Protein AF-A0A822DMZ4-F1 (afdb_monomer_lite)

pLDDT: mean 85.17, std 12.82, range [33.84, 96.06]

Secondary structure (DSSP, 8-state):
--HHHHHHHHHH-TT-HHHHHHHHHHHHHS-EE--HHHHHHHHHHHHTT-HHHHGGGGGGEE---GGGHHHHHHHTTSTTTHHHHHHHHHHTT---GGGHHHHHHHHHSS-HHHHHHHHHHHH-S---TT--

Foldseek 3Di:
DDLLVLLVVCLVPVPPVVSLVVLVVCLVVHAAEAEPSSLVSQLVCVVVVSLVSCVSNLLRYEAHDPVSLVSLVVCCPPPSCVLSSLLNCLRPVDNDVSSVVSLVVLCVDPPPSSNVSSCCSVVPVDDDPPDD

Structure (mmCIF, N/CA/C/O backbone):
data_AF-A0A822DMZ4-F1
#
_entry.id   AF-A0A822DMZ4-F1
#
loop_
_atom_site.group_PDB
_atom_site.id
_atom_site.type_symbol
_atom_site.label_atom_id
_atom_site.label_alt_id
_atom_site.label_comp_id
_atom_site.label_asym_id
_atom_site.label_entity_id
_atom_site.label_seq_id
_atom_site.pdbx_PDB_ins_code
_atom_site.Cartn_x
_atom_site.Cartn_y
_atom_site.Cartn_z
_atom_site.occupancy
_atom_site.B_iso_or_equiv
_atom_site.auth_seq_id
_atom_site.auth_comp_id
_atom_site.auth_asym_id
_atom_site.auth_atom_id
_atom_site.pdbx_PDB_model_num
ATOM 1 N N . GLU A 1 1 ? -3.142 21.484 4.306 1.00 61.06 1 GLU A N 1
ATOM 2 C CA . GLU A 1 1 ? -2.784 20.575 5.418 1.00 61.06 1 GLU A CA 1
ATOM 3 C C . GLU A 1 1 ? -1.575 19.769 4.988 1.00 61.06 1 GLU A C 1
ATOM 5 O O . GLU A 1 1 ? -1.446 19.509 3.799 1.00 61.06 1 GLU A O 1
ATOM 10 N N . ASP A 1 2 ? -0.683 19.442 5.917 1.00 88.12 2 ASP A N 1
ATOM 11 C CA . ASP A 1 2 ? 0.498 18.620 5.639 1.00 88.12 2 ASP A CA 1
ATOM 12 C C . ASP A 1 2 ? 0.111 17.134 5.499 1.00 88.12 2 ASP A C 1
ATOM 14 O O . ASP A 1 2 ? -0.718 16.639 6.269 1.00 88.12 2 ASP A O 1
ATOM 18 N N . LEU A 1 3 ? 0.713 16.419 4.541 1.00 91.19 3 LEU A N 1
ATOM 19 C CA . LEU A 1 3 ? 0.420 15.005 4.268 1.00 91.19 3 LEU A CA 1
ATOM 20 C C . LEU A 1 3 ? 0.690 14.135 5.501 1.00 91.19 3 LEU A C 1
ATOM 22 O O . LEU A 1 3 ? -0.120 13.268 5.830 1.00 91.19 3 LEU A O 1
ATOM 26 N N . ASN A 1 4 ? 1.777 14.395 6.235 1.00 91.62 4 ASN A N 1
ATOM 27 C CA . ASN A 1 4 ? 2.083 13.626 7.444 1.00 91.62 4 ASN A CA 1
ATOM 28 C C . ASN A 1 4 ? 1.004 13.823 8.512 1.00 91.62 4 ASN A C 1
ATOM 30 O O . ASN A 1 4 ? 0.602 12.865 9.171 1.00 91.62 4 ASN A O 1
ATOM 34 N N . GLN A 1 5 ? 0.477 15.042 8.652 1.00 94.25 5 GLN A N 1
ATOM 35 C CA . GLN A 1 5 ? -0.604 15.306 9.596 1.00 94.25 5 GLN A CA 1
ATOM 36 C C . GLN A 1 5 ? -1.891 14.561 9.219 1.00 94.25 5 GLN A C 1
ATOM 38 O O . GLN A 1 5 ? -2.582 14.063 10.109 1.00 94.25 5 GLN A O 1
ATOM 43 N N . LEU A 1 6 ? -2.198 14.435 7.924 1.00 95.25 6 LEU A N 1
ATOM 44 C CA . LEU A 1 6 ? -3.340 13.646 7.455 1.00 95.25 6 LEU A CA 1
ATOM 45 C C . LEU A 1 6 ? -3.187 12.163 7.806 1.00 95.25 6 LEU A C 1
ATOM 47 O O . LEU A 1 6 ? -4.130 11.567 8.325 1.00 95.25 6 LEU A O 1
ATOM 51 N N . TRP A 1 7 ? -1.999 11.587 7.612 1.00 95.44 7 TRP A N 1
ATOM 52 C CA . TRP A 1 7 ? -1.712 10.207 8.015 1.00 95.44 7 TRP A CA 1
ATOM 53 C C . TRP A 1 7 ? -1.817 10.005 9.529 1.00 95.44 7 TRP A C 1
ATOM 55 O O . TRP A 1 7 ? -2.409 9.027 9.979 1.00 95.44 7 TRP A O 1
ATOM 65 N N . ILE A 1 8 ? -1.310 10.943 10.336 1.00 95.62 8 ILE A N 1
ATOM 66 C CA . ILE A 1 8 ? -1.454 10.896 11.801 1.00 95.62 8 ILE A CA 1
ATOM 67 C C . ILE A 1 8 ? -2.931 10.952 12.208 1.00 95.62 8 ILE A C 1
ATOM 69 O O . ILE A 1 8 ? -3.351 10.246 13.125 1.00 95.62 8 ILE A O 1
ATOM 73 N N . ASN A 1 9 ? -3.728 11.793 11.549 1.00 95.06 9 ASN A N 1
ATOM 74 C CA . ASN A 1 9 ? -5.156 11.891 11.828 1.00 95.06 9 ASN A CA 1
ATOM 75 C C . ASN A 1 9 ? -5.884 10.600 11.435 1.00 95.06 9 ASN A C 1
ATOM 77 O O . ASN A 1 9 ? -6.715 10.124 12.203 1.00 95.06 9 ASN A O 1
ATOM 81 N N . LEU A 1 10 ? -5.527 10.003 10.294 1.00 94.19 10 LEU A N 1
ATOM 82 C CA . LEU A 1 10 ? -6.053 8.711 9.859 1.00 94.19 10 LEU A CA 1
ATOM 83 C C . LEU A 1 10 ? -5.681 7.582 10.832 1.00 94.19 10 LEU A C 1
ATOM 85 O O . LEU A 1 10 ? -6.508 6.732 11.129 1.00 94.19 10 LEU A O 1
ATOM 89 N N . TYR A 1 11 ? -4.469 7.588 11.389 1.00 95.19 11 TYR A N 1
ATOM 90 C CA . TYR A 1 11 ? -4.077 6.619 12.416 1.00 95.19 11 TYR A CA 1
ATOM 91 C C . TYR A 1 11 ? -4.952 6.709 13.679 1.00 95.19 11 TYR A C 1
ATOM 93 O O . TYR A 1 11 ? -5.320 5.687 14.265 1.00 95.19 11 TYR A O 1
ATOM 101 N N . LYS A 1 12 ? -5.272 7.936 14.109 1.00 95.38 12 LYS A N 1
ATOM 102 C CA . LYS A 1 12 ? -6.104 8.193 15.295 1.00 95.38 12 LYS A CA 1
ATOM 103 C C . LYS A 1 12 ? -7.569 7.830 15.070 1.00 95.38 12 LYS A C 1
ATOM 105 O O . LYS A 1 12 ? -8.220 7.378 16.007 1.00 95.38 12 LYS A O 1
ATOM 110 N N . ASP A 1 13 ? -8.063 8.036 13.855 1.00 94.56 13 ASP A N 1
ATOM 111 C CA . ASP A 1 13 ? -9.440 7.756 13.457 1.00 94.56 13 ASP A CA 1
ATOM 112 C C . ASP A 1 13 ? -9.468 7.089 12.065 1.00 94.56 13 ASP A C 1
ATOM 114 O O . ASP A 1 13 ? -9.636 7.770 11.046 1.00 94.56 13 ASP A O 1
ATOM 118 N N . PRO A 1 14 ? -9.272 5.754 11.999 1.00 91.94 14 PRO A N 1
ATOM 119 C CA . PRO A 1 14 ? -9.160 5.014 10.735 1.00 91.94 14 PRO A CA 1
ATOM 120 C C . PRO A 1 14 ? -10.435 4.998 9.895 1.00 91.94 14 PRO A C 1
ATOM 122 O O . PRO A 1 14 ? -10.390 4.676 8.709 1.00 91.94 14 PRO A O 1
ATOM 125 N N . ASP A 1 15 ? -11.577 5.303 10.512 1.00 90.25 15 ASP A N 1
ATOM 126 C CA . ASP A 1 15 ? -12.877 5.328 9.849 1.00 90.25 15 ASP A CA 1
ATOM 127 C C . ASP A 1 15 ? -13.232 6.748 9.349 1.00 90.25 15 ASP A C 1
ATOM 129 O O . ASP A 1 15 ? -14.299 6.967 8.769 1.00 90.25 15 ASP A O 1
ATOM 133 N N . ASN A 1 16 ? -12.318 7.716 9.507 1.00 91.00 16 ASN A N 1
ATOM 134 C CA . ASN A 1 16 ? -12.482 9.081 9.024 1.00 91.00 16 ASN A CA 1
ATOM 135 C C . ASN A 1 16 ? -12.316 9.183 7.503 1.00 91.00 16 ASN A C 1
ATOM 137 O O . ASN A 1 16 ? -11.222 9.410 6.975 1.00 91.00 16 ASN A O 1
ATOM 141 N N . GLN A 1 17 ? -13.441 9.089 6.799 1.00 91.81 17 GLN A N 1
ATOM 142 C CA . GLN A 1 17 ? -13.500 9.177 5.343 1.00 91.81 17 GLN A CA 1
ATOM 143 C C . GLN A 1 17 ? -12.886 10.478 4.792 1.00 91.81 17 GLN A C 1
ATOM 145 O O . GLN A 1 17 ? -12.226 10.452 3.756 1.00 91.81 17 GLN A O 1
ATOM 150 N N . SER A 1 18 ? -13.026 11.601 5.507 1.00 94.38 18 SER A N 1
ATOM 151 C CA . SER A 1 18 ? -12.493 12.892 5.056 1.00 94.38 18 SER A CA 1
ATOM 152 C C . SER A 1 18 ? -10.965 12.882 4.947 1.00 94.38 18 SER A C 1
ATOM 154 O O . SER A 1 18 ? -10.410 13.447 4.005 1.00 94.38 18 SER A O 1
ATOM 156 N N . ASN A 1 19 ? -10.267 12.211 5.870 1.00 93.75 19 ASN A N 1
ATOM 157 C CA . ASN A 1 19 ? -8.809 12.085 5.793 1.00 93.75 19 ASN A CA 1
ATOM 158 C C . ASN A 1 19 ? -8.384 11.194 4.621 1.00 93.75 19 ASN A C 1
ATOM 160 O O . ASN A 1 19 ? -7.447 11.552 3.910 1.00 93.75 19 ASN A O 1
ATOM 164 N N . ILE A 1 20 ? -9.090 10.080 4.386 1.00 94.12 20 ILE A N 1
ATOM 165 C CA . ILE A 1 20 ? -8.826 9.194 3.241 1.00 94.12 20 ILE A CA 1
ATOM 166 C C . ILE A 1 20 ? -8.979 9.970 1.933 1.00 94.12 20 ILE A C 1
ATOM 168 O O . ILE A 1 20 ? -8.087 9.923 1.095 1.00 94.12 20 ILE A O 1
ATOM 172 N N . GLU A 1 21 ? -10.061 10.732 1.774 1.00 94.62 21 GLU A N 1
ATOM 173 C CA . GLU A 1 21 ? -10.319 11.530 0.570 1.00 94.62 21 GLU A CA 1
ATOM 174 C C . GLU A 1 21 ? -9.262 12.610 0.341 1.00 94.62 21 GLU A C 1
ATOM 176 O O . GLU A 1 21 ? -8.829 12.823 -0.789 1.00 94.62 21 GLU A O 1
ATOM 181 N N . LYS A 1 22 ? -8.798 13.278 1.402 1.00 95.31 22 LYS A N 1
ATOM 182 C CA . LYS A 1 22 ? -7.721 14.270 1.292 1.00 95.31 22 LYS A CA 1
ATOM 183 C C . LYS A 1 22 ? -6.398 13.633 0.872 1.00 95.31 22 LYS A C 1
ATOM 185 O O . LYS A 1 22 ? -5.733 14.173 -0.006 1.00 95.31 22 LYS A O 1
ATOM 190 N N . ILE A 1 23 ? -6.031 12.493 1.462 1.00 95.44 23 ILE A N 1
ATOM 191 C CA . ILE A 1 23 ? -4.812 11.760 1.083 1.00 95.44 23 ILE A CA 1
ATOM 192 C C . ILE A 1 23 ? -4.937 11.237 -0.350 1.00 95.44 23 ILE A C 1
ATOM 194 O O . ILE A 1 23 ? -3.998 11.365 -1.126 1.00 95.44 23 ILE A O 1
ATOM 198 N N . LEU A 1 24 ? -6.101 10.702 -0.721 1.00 93.50 24 LEU A N 1
ATOM 199 C CA . LEU A 1 24 ? -6.384 10.226 -2.071 1.00 93.50 24 LEU A CA 1
ATOM 200 C C . LEU A 1 24 ? -6.270 11.353 -3.098 1.00 93.50 24 LEU A C 1
ATOM 202 O O . LEU A 1 24 ? -5.629 11.169 -4.123 1.00 93.50 24 LEU A O 1
ATOM 206 N N . ASN A 1 25 ? -6.844 12.525 -2.815 1.00 93.69 25 ASN A N 1
ATOM 207 C CA . ASN A 1 25 ? -6.721 13.690 -3.686 1.00 93.69 25 ASN A CA 1
ATOM 208 C C . ASN A 1 25 ? -5.260 14.092 -3.878 1.00 93.69 25 ASN A C 1
ATOM 210 O O . ASN A 1 25 ? -4.872 14.374 -5.003 1.00 93.69 25 ASN A O 1
ATOM 214 N N . ILE A 1 26 ? -4.441 14.064 -2.822 1.00 92.06 26 ILE A N 1
ATOM 215 C CA . ILE A 1 26 ? -2.994 14.271 -2.964 1.00 92.06 26 ILE A CA 1
ATOM 216 C C . ILE A 1 26 ? -2.408 13.190 -3.877 1.00 92.06 26 ILE A C 1
ATOM 218 O O . ILE A 1 26 ? -1.780 13.538 -4.861 1.00 92.06 26 ILE A O 1
ATOM 222 N N . GLY A 1 27 ? -2.696 11.910 -3.628 1.00 89.94 27 GLY A N 1
ATOM 223 C CA . GLY A 1 27 ? -2.220 10.783 -4.440 1.00 89.94 27 GLY A CA 1
ATOM 224 C C . GLY A 1 27 ? -2.613 10.826 -5.924 1.00 89.94 27 GLY A C 1
ATOM 225 O O . GLY A 1 27 ? -1.909 10.278 -6.768 1.00 89.94 27 GLY A O 1
ATOM 226 N N . LEU A 1 28 ? -3.741 11.459 -6.254 1.00 88.56 28 LEU A N 1
ATOM 227 C CA . LEU A 1 28 ? -4.215 11.619 -7.631 1.00 88.56 28 LEU A CA 1
ATOM 228 C C . LEU A 1 28 ? -3.408 12.656 -8.422 1.00 88.56 28 LEU A C 1
ATOM 230 O O . LEU A 1 28 ? -3.270 12.504 -9.636 1.00 88.56 28 LEU A O 1
ATOM 234 N N . TYR A 1 29 ? -2.913 13.705 -7.760 1.00 87.12 29 TYR A N 1
ATOM 235 C CA . TYR A 1 29 ? -2.148 14.779 -8.404 1.00 87.12 29 TYR A CA 1
ATOM 236 C C . TYR A 1 29 ? -0.636 14.634 -8.203 1.00 87.12 29 TYR A C 1
ATOM 238 O O . TYR A 1 29 ? 0.130 15.009 -9.087 1.00 87.12 29 TYR A O 1
ATOM 246 N N . ASP A 1 30 ? -0.231 14.044 -7.081 1.00 84.62 30 ASP A N 1
ATOM 247 C CA . ASP A 1 30 ? 1.143 13.871 -6.628 1.00 84.62 30 ASP A CA 1
ATOM 248 C C . ASP A 1 30 ? 1.400 12.405 -6.240 1.00 84.62 30 ASP A C 1
ATOM 250 O O . ASP A 1 30 ? 0.530 11.703 -5.730 1.00 84.62 30 ASP A O 1
ATOM 254 N N . GLU A 1 31 ? 2.627 11.923 -6.426 1.00 82.44 31 GLU A N 1
ATOM 255 C CA . GLU A 1 31 ? 3.008 10.589 -5.955 1.00 82.44 31 GLU A CA 1
ATOM 256 C C . GLU A 1 31 ? 3.220 10.585 -4.423 1.00 82.44 31 GLU A C 1
ATOM 258 O O . GLU A 1 31 ? 3.907 11.452 -3.876 1.00 82.44 31 GLU A O 1
ATOM 263 N N . ILE A 1 32 ? 2.684 9.585 -3.703 1.00 91.31 32 ILE A N 1
ATOM 264 C CA . ILE A 1 32 ? 2.880 9.454 -2.248 1.00 91.31 32 ILE A CA 1
ATOM 265 C C . ILE A 1 32 ? 4.108 8.578 -1.990 1.00 91.31 32 ILE A C 1
ATOM 267 O O . ILE A 1 32 ? 4.040 7.349 -2.030 1.00 91.31 32 ILE A O 1
ATOM 271 N N . LEU A 1 33 ? 5.240 9.209 -1.683 1.00 90.81 33 LEU A N 1
ATOM 272 C CA . LEU A 1 33 ? 6.442 8.489 -1.262 1.00 90.81 33 LEU A CA 1
ATOM 273 C C . LEU A 1 33 ? 6.210 7.779 0.074 1.00 90.81 33 LEU A C 1
ATOM 275 O O . LEU A 1 33 ? 5.784 8.396 1.055 1.00 90.81 33 LEU A O 1
ATOM 279 N N . LEU A 1 34 ? 6.546 6.490 0.135 1.00 93.25 34 LEU A N 1
ATOM 280 C CA . LEU A 1 34 ? 6.452 5.719 1.368 1.00 93.25 34 LEU A CA 1
ATOM 281 C C . LEU A 1 34 ? 7.607 6.070 2.320 1.00 93.25 34 LEU A C 1
ATOM 283 O O . LEU A 1 34 ? 8.664 5.435 2.325 1.00 93.25 34 LEU A O 1
ATOM 287 N N . THR A 1 35 ? 7.398 7.104 3.132 1.00 92.88 35 THR A N 1
ATOM 288 C CA . THR A 1 35 ? 8.330 7.510 4.193 1.00 92.88 35 THR A CA 1
ATOM 289 C C . THR A 1 35 ? 8.276 6.543 5.385 1.00 92.88 35 THR A C 1
ATOM 291 O O . THR A 1 35 ? 7.270 5.848 5.561 1.00 92.88 35 THR A O 1
ATOM 294 N N . PRO A 1 36 ? 9.301 6.524 6.266 1.00 93.69 36 PRO A N 1
ATOM 295 C CA . PRO A 1 36 ? 9.269 5.710 7.483 1.00 93.69 36 PRO A CA 1
ATOM 296 C C . PRO A 1 36 ? 8.035 5.952 8.353 1.00 93.69 36 PRO A C 1
ATOM 298 O O . PRO A 1 36 ? 7.427 5.005 8.843 1.00 93.69 36 PRO A O 1
ATOM 301 N N . GLN A 1 37 ? 7.613 7.209 8.494 1.00 93.56 37 GLN A N 1
ATOM 302 C CA . GLN A 1 37 ? 6.433 7.552 9.281 1.00 93.56 37 GLN A CA 1
ATOM 303 C C . GLN A 1 37 ? 5.143 6.998 8.663 1.00 93.56 37 GLN A C 1
ATOM 305 O O . GLN A 1 37 ? 4.332 6.407 9.375 1.00 93.56 37 GLN A O 1
ATOM 310 N N . ILE A 1 38 ? 4.956 7.170 7.350 1.00 94.88 38 ILE A N 1
ATOM 311 C CA . ILE A 1 38 ? 3.773 6.656 6.646 1.00 94.88 38 ILE A CA 1
ATOM 312 C C . ILE A 1 38 ? 3.749 5.129 6.720 1.00 94.88 38 ILE A C 1
ATOM 314 O O . ILE A 1 38 ? 2.702 4.543 6.978 1.00 94.88 38 ILE A O 1
ATOM 318 N N . ALA A 1 39 ? 4.903 4.483 6.566 1.00 95.31 39 ALA A N 1
ATOM 319 C CA . ALA A 1 39 ? 5.000 3.038 6.653 1.00 95.31 39 ALA A CA 1
ATOM 320 C C . ALA A 1 39 ? 4.635 2.496 8.033 1.00 95.31 39 ALA A C 1
ATOM 322 O O . ALA A 1 39 ? 3.862 1.553 8.105 1.00 95.31 39 ALA A O 1
ATOM 323 N N . ILE A 1 40 ? 5.121 3.112 9.114 1.00 95.56 40 ILE A N 1
ATOM 324 C CA . ILE A 1 40 ? 4.736 2.726 10.480 1.00 95.56 40 ILE A CA 1
ATOM 325 C C . ILE A 1 40 ? 3.222 2.867 10.670 1.00 95.56 40 ILE A C 1
ATOM 327 O O . ILE A 1 40 ? 2.582 1.976 11.214 1.00 95.56 40 ILE A O 1
ATOM 331 N N . ILE A 1 41 ? 2.628 3.960 10.184 1.00 96.06 41 ILE A N 1
ATOM 332 C CA . ILE A 1 41 ? 1.180 4.172 10.291 1.00 96.06 41 ILE A CA 1
ATOM 333 C C . ILE A 1 41 ? 0.402 3.096 9.526 1.00 96.06 41 ILE A C 1
ATOM 335 O O . ILE A 1 41 ? -0.582 2.574 10.043 1.00 96.06 41 ILE A O 1
ATOM 339 N N . ILE A 1 42 ? 0.831 2.754 8.311 1.00 95.50 42 ILE A N 1
ATOM 340 C CA . ILE A 1 42 ? 0.207 1.688 7.521 1.00 95.50 42 ILE A CA 1
ATOM 341 C C . ILE A 1 42 ? 0.362 0.336 8.221 1.00 95.50 42 ILE A C 1
ATOM 343 O O . ILE A 1 42 ? -0.620 -0.392 8.310 1.00 95.50 42 ILE A O 1
ATOM 347 N N . ASP A 1 43 ? 1.549 0.025 8.747 1.00 95.69 43 ASP A N 1
ATOM 348 C CA . ASP A 1 43 ? 1.838 -1.215 9.480 1.00 95.69 43 ASP A CA 1
ATOM 349 C C . ASP A 1 43 ? 0.878 -1.384 10.664 1.00 95.69 43 ASP A C 1
ATOM 351 O O . ASP A 1 43 ? 0.164 -2.376 10.763 1.00 95.69 43 ASP A O 1
ATOM 355 N N . GLU A 1 44 ? 0.744 -0.346 11.485 1.00 95.75 44 GLU A N 1
ATOM 356 C CA . GLU A 1 44 ? -0.171 -0.326 12.627 1.00 95.75 44 GLU A CA 1
ATOM 357 C C . GLU A 1 44 ? -1.651 -0.433 12.217 1.00 95.75 44 GLU A C 1
ATOM 359 O O . GLU A 1 44 ? -2.468 -1.047 12.906 1.00 95.75 44 GLU A O 1
ATOM 364 N N . LEU A 1 45 ? -2.042 0.176 11.094 1.00 95.44 45 LEU A N 1
ATOM 365 C CA . LEU A 1 45 ? -3.405 0.054 10.571 1.00 95.44 45 LEU A CA 1
ATOM 366 C C . LEU A 1 45 ? -3.685 -1.361 10.046 1.00 95.44 45 LEU A C 1
ATOM 368 O O . LEU A 1 45 ? -4.802 -1.855 10.214 1.00 95.44 45 LEU A O 1
ATOM 372 N N . ILE A 1 46 ? -2.684 -2.024 9.464 1.00 94.81 46 ILE A N 1
ATOM 373 C CA . ILE A 1 46 ? -2.756 -3.433 9.069 1.00 94.81 46 ILE A CA 1
ATOM 374 C C . ILE A 1 46 ? -2.905 -4.321 10.307 1.00 94.81 46 ILE A C 1
ATOM 376 O O . ILE A 1 46 ? -3.810 -5.149 10.345 1.00 94.81 46 ILE A O 1
ATOM 380 N N . GLU A 1 47 ? -2.110 -4.106 11.358 1.00 93.75 47 GLU A N 1
ATOM 381 C CA . GLU A 1 47 ? -2.234 -4.861 12.616 1.00 93.75 47 GLU A CA 1
ATOM 382 C C . GLU A 1 47 ? -3.613 -4.691 13.278 1.00 93.75 47 GLU A C 1
ATOM 384 O O . GLU A 1 47 ? -4.130 -5.613 13.911 1.00 93.75 47 GLU A O 1
ATOM 389 N N . LYS A 1 48 ? -4.263 -3.539 13.074 1.00 94.00 48 LYS A N 1
ATOM 390 C CA . LYS A 1 48 ? -5.641 -3.265 13.518 1.00 94.00 48 LYS A CA 1
ATOM 391 C C . LYS A 1 48 ? -6.729 -3.828 12.589 1.00 94.00 48 LYS A C 1
ATOM 393 O O . LYS A 1 48 ? -7.911 -3.596 12.851 1.00 94.00 48 LYS A O 1
ATOM 398 N N . GLY A 1 49 ? -6.372 -4.523 11.508 1.00 93.81 49 GLY A N 1
ATOM 399 C CA . GLY A 1 49 ? -7.320 -5.098 10.546 1.00 93.81 49 GLY A CA 1
ATOM 400 C C . GLY A 1 49 ? -8.047 -4.055 9.688 1.00 93.81 49 GLY A C 1
ATOM 401 O O . GLY A 1 49 ? -9.209 -4.244 9.317 1.00 93.81 49 GLY A O 1
ATOM 402 N N . LYS A 1 50 ? -7.414 -2.902 9.436 1.00 94.44 50 LYS A N 1
ATOM 403 C CA . LYS A 1 50 ? -7.983 -1.789 8.656 1.00 94.44 50 LYS A CA 1
ATOM 404 C C . LYS A 1 50 ? -7.493 -1.766 7.204 1.00 94.44 50 LYS A C 1
ATOM 406 O O . LYS A 1 50 ? -7.650 -0.747 6.533 1.00 94.44 50 LYS A O 1
ATOM 411 N N . GLU A 1 51 ? -6.949 -2.867 6.683 1.00 92.50 51 GLU A N 1
ATOM 412 C CA . GLU A 1 51 ? -6.355 -2.935 5.339 1.00 92.50 51 GLU A CA 1
ATOM 413 C C . GLU A 1 51 ? -7.353 -2.547 4.252 1.00 92.50 51 GLU A C 1
ATOM 415 O O . GLU A 1 51 ? -7.018 -1.772 3.361 1.00 92.50 51 GLU A O 1
ATOM 420 N N . ASP A 1 52 ? -8.602 -3.012 4.357 1.00 91.44 52 ASP A N 1
ATOM 421 C CA . ASP A 1 52 ? -9.639 -2.717 3.362 1.00 91.44 52 ASP A CA 1
ATOM 422 C C . ASP A 1 52 ? -9.891 -1.207 3.250 1.00 91.44 52 ASP A C 1
ATOM 424 O O . ASP A 1 52 ? -10.110 -0.695 2.153 1.00 91.44 52 ASP A O 1
ATOM 428 N N . ARG A 1 53 ? -9.796 -0.473 4.369 1.00 90.25 53 ARG A N 1
ATOM 429 C CA . ARG A 1 53 ? -10.000 0.982 4.407 1.00 90.25 53 ARG A CA 1
ATOM 430 C C . ARG A 1 53 ? -8.878 1.737 3.718 1.00 90.25 53 ARG A C 1
ATOM 432 O O . ARG A 1 53 ? -9.147 2.655 2.951 1.00 90.25 53 ARG A O 1
ATOM 439 N N . ILE A 1 54 ? -7.637 1.351 3.984 1.00 91.69 54 ILE A N 1
ATOM 440 C CA . ILE A 1 54 ? -6.467 2.038 3.429 1.00 91.69 54 ILE A CA 1
ATOM 441 C C . ILE A 1 54 ? -6.075 1.527 2.041 1.00 91.69 54 ILE A C 1
ATOM 443 O O . ILE A 1 54 ? -5.296 2.185 1.356 1.00 91.69 54 ILE A O 1
ATOM 447 N N . SER A 1 55 ? -6.645 0.404 1.594 1.00 91.00 55 SER A N 1
ATOM 448 C CA . SER A 1 55 ? -6.325 -0.220 0.307 1.00 91.00 55 SER A CA 1
ATOM 449 C C . SER A 1 55 ? -6.543 0.697 -0.896 1.00 91.00 55 SER A C 1
ATOM 451 O O . SER A 1 55 ? -5.796 0.626 -1.869 1.00 91.00 55 SER A O 1
ATOM 453 N N . ILE A 1 56 ? -7.506 1.619 -0.808 1.00 90.94 56 ILE A N 1
ATOM 454 C CA . ILE A 1 56 ? -7.765 2.625 -1.845 1.00 90.94 56 ILE A CA 1
ATOM 455 C C . ILE A 1 56 ? -6.572 3.565 -2.072 1.00 90.94 56 ILE A C 1
ATOM 457 O O . ILE A 1 56 ? -6.420 4.113 -3.158 1.00 90.94 56 ILE A O 1
ATOM 461 N N . LEU A 1 57 ? -5.706 3.732 -1.069 1.00 91.69 57 LEU A N 1
ATOM 462 C CA . LEU A 1 57 ? -4.515 4.575 -1.147 1.00 91.69 57 LEU A CA 1
ATOM 463 C C . LEU A 1 57 ? -3.329 3.836 -1.784 1.00 91.69 57 LEU A C 1
ATOM 465 O O . LEU A 1 57 ? -2.422 4.472 -2.315 1.00 91.69 57 LEU A O 1
ATOM 469 N N . PHE A 1 58 ? -3.331 2.500 -1.767 1.00 91.81 58 PHE A N 1
ATOM 470 C CA . PHE A 1 58 ? -2.199 1.667 -2.193 1.00 91.81 58 PHE A CA 1
ATOM 471 C C . PHE A 1 58 ? -1.708 1.931 -3.622 1.00 91.81 58 PHE A C 1
ATOM 473 O O . PHE A 1 58 ? -0.490 1.979 -3.812 1.00 91.81 58 PHE A O 1
ATOM 480 N N . PRO A 1 59 ? -2.579 2.157 -4.627 1.00 89.25 59 PRO A N 1
ATOM 481 C CA . PRO A 1 59 ? -2.124 2.443 -5.985 1.00 89.25 59 PRO A CA 1
ATOM 482 C C . PRO A 1 59 ? -1.229 3.687 -6.095 1.00 89.25 59 PRO A C 1
ATOM 484 O O . PRO A 1 59 ? -0.400 3.752 -7.005 1.00 89.25 59 PRO A O 1
ATOM 487 N N . TYR A 1 60 ? -1.355 4.627 -5.154 1.00 90.62 60 TYR A N 1
ATOM 488 C CA . TYR A 1 60 ? -0.670 5.924 -5.146 1.00 90.62 60 TYR A CA 1
ATOM 489 C C . TYR A 1 60 ? 0.585 5.952 -4.268 1.00 90.62 60 TYR A C 1
ATOM 491 O O . TYR A 1 60 ? 1.370 6.894 -4.347 1.00 90.62 60 TYR A O 1
ATOM 499 N N . ILE A 1 61 ? 0.788 4.921 -3.443 1.00 92.19 61 ILE A N 1
ATOM 500 C CA . ILE A 1 61 ? 1.978 4.781 -2.603 1.00 92.19 61 ILE A CA 1
ATOM 501 C C . ILE A 1 61 ? 3.100 4.186 -3.440 1.00 92.19 61 ILE A C 1
ATOM 503 O O . ILE A 1 61 ? 2.952 3.082 -3.968 1.00 92.19 61 ILE A O 1
ATOM 507 N N . ILE A 1 62 ? 4.228 4.883 -3.525 1.00 88.56 62 ILE A N 1
ATOM 508 C CA . ILE A 1 62 ? 5.373 4.496 -4.352 1.00 88.56 62 ILE A CA 1
ATOM 509 C C . ILE A 1 62 ? 6.672 4.418 -3.549 1.00 88.56 62 ILE A C 1
ATOM 511 O O . ILE A 1 62 ? 6.795 5.037 -2.491 1.00 88.56 62 ILE A O 1
ATOM 515 N N . LYS A 1 63 ? 7.640 3.679 -4.106 1.00 81.38 63 LYS A N 1
ATOM 516 C CA . LYS A 1 63 ? 9.073 3.664 -3.777 1.00 81.38 63 LYS A CA 1
ATOM 517 C C . LYS A 1 63 ? 9.387 3.770 -2.271 1.00 81.38 63 LYS A C 1
ATOM 519 O O . LYS A 1 63 ? 9.506 4.879 -1.742 1.00 81.38 63 LYS A O 1
ATOM 524 N N . PRO A 1 64 ? 9.617 2.643 -1.579 1.00 82.44 64 PRO A N 1
ATOM 525 C CA . PRO A 1 64 ? 10.054 2.682 -0.188 1.00 82.44 64 PRO A CA 1
ATOM 526 C C . PRO A 1 64 ? 11.454 3.298 -0.061 1.00 82.44 64 PRO A C 1
ATOM 528 O O . PRO A 1 64 ? 12.306 3.126 -0.939 1.00 82.44 64 PRO A O 1
ATOM 531 N N . SER A 1 65 ? 11.726 3.973 1.061 1.00 82.31 65 SER A N 1
ATOM 532 C CA . SER A 1 65 ? 13.115 4.186 1.483 1.00 82.31 65 SER A CA 1
ATOM 533 C C . SER A 1 65 ? 13.714 2.865 1.988 1.00 82.31 65 SER A C 1
ATOM 535 O O . SER A 1 65 ? 12.989 1.980 2.449 1.00 82.31 65 SER A O 1
ATOM 537 N N . ASN A 1 66 ? 15.042 2.715 1.926 1.00 83.62 66 ASN A N 1
ATOM 538 C CA . ASN A 1 66 ? 15.719 1.474 2.339 1.00 83.62 66 ASN A CA 1
ATOM 539 C C . ASN A 1 66 ? 15.396 1.070 3.789 1.00 83.62 66 ASN A C 1
ATOM 541 O O . ASN A 1 66 ? 15.295 -0.114 4.097 1.00 83.62 66 ASN A O 1
ATOM 545 N N . GLU A 1 67 ? 15.192 2.056 4.664 1.00 88.19 67 GLU A N 1
ATOM 546 C CA . GLU A 1 67 ? 14.831 1.864 6.075 1.00 88.19 67 GLU A CA 1
ATOM 547 C C . GLU A 1 67 ? 13.463 1.191 6.252 1.00 88.19 67 GLU A C 1
ATOM 549 O O . GLU A 1 67 ? 13.215 0.536 7.262 1.00 88.19 67 GLU A O 1
ATOM 554 N N . VAL A 1 68 ? 12.578 1.329 5.263 1.00 91.31 68 VAL A N 1
ATOM 555 C CA . VAL A 1 68 ? 11.209 0.810 5.305 1.00 91.31 68 VAL A CA 1
ATOM 556 C C . VAL A 1 68 ? 11.112 -0.611 4.754 1.00 91.31 68 VAL A C 1
ATOM 558 O O . VAL A 1 68 ? 10.161 -1.323 5.071 1.00 91.31 68 VAL A O 1
ATOM 561 N N . LEU A 1 69 ? 12.098 -1.075 3.980 1.00 89.81 69 LEU A N 1
ATOM 562 C CA . LEU A 1 69 ? 12.068 -2.397 3.342 1.00 89.81 69 LEU A CA 1
ATOM 563 C C . LEU A 1 69 ? 11.751 -3.556 4.299 1.00 89.81 69 LEU A C 1
ATOM 565 O O . LEU A 1 69 ? 10.932 -4.396 3.921 1.00 89.81 69 LEU A O 1
ATOM 569 N N . PRO A 1 70 ? 12.295 -3.615 5.533 1.00 90.88 70 PRO A N 1
ATOM 570 C CA . PRO A 1 70 ? 11.923 -4.667 6.474 1.00 90.88 70 PRO A CA 1
ATOM 571 C C . PRO A 1 70 ? 10.429 -4.657 6.823 1.00 90.88 70 PRO A C 1
ATOM 573 O O . PRO A 1 70 ? 9.830 -5.724 6.938 1.00 90.88 70 PRO A O 1
ATOM 576 N N . ILE A 1 71 ? 9.817 -3.474 6.951 1.00 93.12 71 ILE A N 1
ATOM 577 C CA . ILE A 1 71 ? 8.381 -3.314 7.225 1.00 93.12 71 ILE A CA 1
ATOM 578 C C . ILE A 1 71 ? 7.571 -3.821 6.025 1.00 93.12 71 ILE A C 1
ATOM 580 O O . ILE A 1 71 ? 6.719 -4.693 6.182 1.00 93.12 71 ILE A O 1
ATOM 584 N N . VAL A 1 72 ? 7.907 -3.365 4.811 1.00 92.44 72 VAL A N 1
ATOM 585 C CA . VAL A 1 72 ? 7.228 -3.807 3.576 1.00 92.44 72 VAL A CA 1
ATOM 586 C C . VAL A 1 72 ? 7.338 -5.320 3.385 1.00 92.44 72 VAL A C 1
ATOM 588 O O . VAL A 1 72 ? 6.380 -5.968 2.967 1.00 92.44 72 VAL A O 1
ATOM 591 N N . HIS A 1 73 ? 8.491 -5.907 3.711 1.00 90.25 73 HIS A N 1
ATOM 592 C CA . HIS A 1 73 ? 8.699 -7.345 3.602 1.00 90.25 73 HIS A CA 1
ATOM 593 C C . HIS A 1 73 ? 7.793 -8.137 4.558 1.00 90.25 73 HIS A C 1
ATOM 595 O O . HIS A 1 73 ? 7.277 -9.185 4.174 1.00 90.25 73 HIS A O 1
ATOM 601 N N . ARG A 1 74 ? 7.527 -7.641 5.777 1.00 90.88 74 ARG A N 1
ATOM 602 C CA . ARG A 1 74 ? 6.575 -8.291 6.702 1.00 90.88 74 ARG A CA 1
ATOM 603 C C . ARG A 1 74 ? 5.160 -8.336 6.133 1.00 90.88 74 ARG A C 1
ATOM 605 O O . ARG A 1 74 ? 4.497 -9.371 6.232 1.00 90.88 74 ARG A O 1
ATOM 612 N N . TRP A 1 75 ? 4.725 -7.255 5.488 1.00 92.06 75 TRP A N 1
ATOM 613 C CA . TRP A 1 75 ? 3.402 -7.165 4.863 1.00 92.06 75 TRP A CA 1
ATOM 614 C C . TRP A 1 75 ? 3.172 -8.227 3.790 1.00 92.06 75 TRP A C 1
ATOM 616 O O . TRP A 1 75 ? 2.033 -8.608 3.551 1.00 92.06 75 TRP A O 1
ATOM 626 N N . PHE A 1 76 ? 4.231 -8.765 3.180 1.00 89.00 76 PHE A N 1
ATOM 627 C CA . PHE A 1 76 ? 4.107 -9.789 2.144 1.00 89.00 76 PHE A CA 1
ATOM 628 C C . PHE A 1 76 ? 3.353 -11.048 2.615 1.00 89.00 76 PHE A C 1
ATOM 630 O O . PHE A 1 76 ? 2.709 -11.722 1.814 1.00 89.00 76 PHE A O 1
ATOM 637 N N . SER A 1 77 ? 3.377 -11.336 3.921 1.00 87.31 77 SER A N 1
ATOM 638 C CA . SER A 1 77 ? 2.626 -12.440 4.534 1.00 87.31 77 SER A CA 1
ATOM 639 C C . SER A 1 77 ? 1.108 -12.207 4.625 1.00 87.31 77 SER A C 1
ATOM 641 O O . SER A 1 77 ? 0.354 -13.157 4.829 1.00 87.31 77 SER A O 1
ATOM 643 N N . ASN A 1 78 ? 0.641 -10.968 4.449 1.00 88.88 78 ASN A N 1
ATOM 644 C CA . ASN A 1 78 ? -0.770 -10.602 4.509 1.00 88.88 78 ASN A CA 1
ATOM 645 C C . ASN A 1 78 ? -1.359 -10.533 3.090 1.00 88.88 78 ASN A C 1
ATOM 647 O O . ASN A 1 78 ? -0.972 -9.712 2.260 1.00 88.88 78 ASN A O 1
ATOM 651 N N . ASN A 1 79 ? -2.340 -11.393 2.816 1.00 86.94 79 ASN A N 1
ATOM 652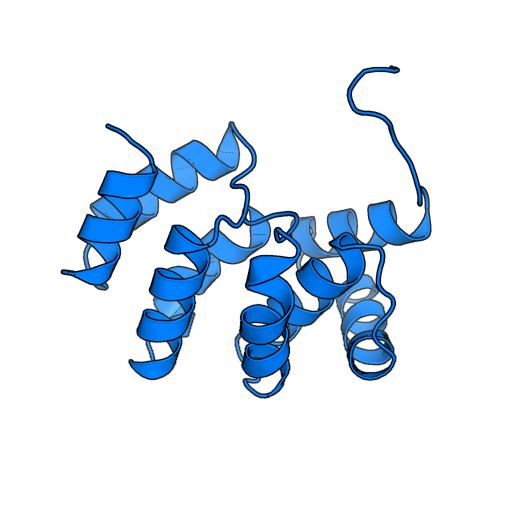 C CA . ASN A 1 79 ? -2.954 -11.559 1.497 1.00 86.94 79 ASN A CA 1
ATOM 653 C C . ASN A 1 79 ? -3.671 -10.311 0.949 1.00 86.94 79 ASN A C 1
ATOM 655 O O . ASN A 1 79 ? -3.891 -10.235 -0.258 1.00 86.94 79 ASN A O 1
ATOM 659 N N . LYS A 1 80 ? -4.044 -9.345 1.797 1.00 89.25 80 LYS A N 1
ATOM 660 C CA . LYS A 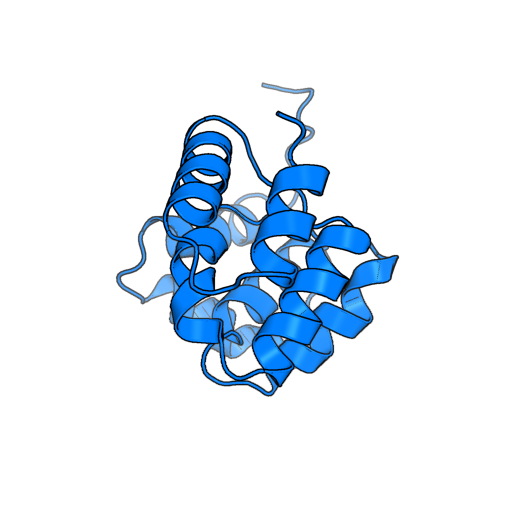1 80 ? -4.707 -8.104 1.370 1.00 89.25 80 LYS A CA 1
ATOM 661 C C . LYS A 1 80 ? -3.724 -7.046 0.880 1.00 89.25 80 LYS A C 1
ATOM 663 O O . LYS A 1 80 ? -4.085 -6.203 0.063 1.00 89.25 80 LYS A O 1
ATOM 668 N N . VAL A 1 81 ? -2.490 -7.086 1.374 1.00 91.56 81 VAL A N 1
ATOM 669 C CA . VAL A 1 81 ? -1.449 -6.089 1.077 1.00 91.56 81 VAL A CA 1
ATOM 670 C C . VAL A 1 81 ? -0.276 -6.677 0.292 1.00 91.56 81 VAL A C 1
ATOM 672 O O . VAL A 1 81 ? 0.515 -5.912 -0.249 1.00 91.56 81 VAL A O 1
ATOM 675 N N . ASN A 1 82 ? -0.191 -8.004 0.139 1.00 90.50 82 ASN A N 1
ATOM 676 C CA . ASN A 1 82 ? 0.920 -8.691 -0.527 1.00 90.50 82 ASN A CA 1
ATOM 677 C C . ASN A 1 82 ? 1.246 -8.136 -1.921 1.00 90.50 82 ASN A C 1
ATOM 679 O O . ASN A 1 82 ? 2.415 -8.018 -2.272 1.00 90.50 82 ASN A O 1
ATOM 683 N N . LYS A 1 83 ? 0.234 -7.752 -2.704 1.00 89.88 83 LYS A N 1
ATOM 684 C CA . LYS A 1 83 ? 0.384 -7.140 -4.027 1.00 89.88 83 LYS A CA 1
ATOM 685 C C . LYS A 1 83 ? 1.053 -5.772 -3.951 1.00 89.88 83 LYS A C 1
ATOM 687 O O . LYS A 1 83 ? 1.956 -5.498 -4.736 1.00 89.88 83 LYS A O 1
ATOM 692 N N . LEU A 1 84 ? 0.639 -4.929 -3.002 1.00 90.69 84 LEU A N 1
ATOM 693 C CA . LEU A 1 84 ? 1.311 -3.655 -2.753 1.00 90.69 84 LEU A CA 1
ATOM 694 C C . LEU A 1 84 ? 2.752 -3.908 -2.298 1.00 90.69 84 LEU A C 1
ATOM 696 O O . LEU A 1 84 ? 3.673 -3.294 -2.826 1.00 90.69 84 LEU A O 1
ATOM 700 N N . SER A 1 85 ? 2.957 -4.832 -1.360 1.00 91.06 85 SER A N 1
ATOM 701 C CA . SER A 1 85 ? 4.284 -5.175 -0.849 1.00 91.06 85 SER A CA 1
ATOM 702 C C . SER A 1 85 ? 5.213 -5.647 -1.960 1.00 91.06 85 SER A C 1
ATOM 704 O O . SER A 1 85 ? 6.315 -5.129 -2.084 1.00 91.06 85 SER A O 1
ATOM 706 N N . ALA A 1 86 ? 4.756 -6.571 -2.809 1.00 89.38 86 ALA A N 1
ATOM 707 C CA . ALA A 1 86 ? 5.507 -7.072 -3.956 1.00 89.38 86 ALA A CA 1
ATOM 708 C C . ALA A 1 86 ? 5.950 -5.932 -4.874 1.00 89.38 86 ALA A C 1
ATOM 710 O O . ALA A 1 86 ? 7.112 -5.856 -5.269 1.00 89.38 86 ALA A O 1
ATOM 711 N N . LEU A 1 87 ? 5.014 -5.029 -5.177 1.00 89.56 87 LEU A N 1
ATOM 712 C CA . LEU A 1 87 ? 5.248 -3.886 -6.042 1.00 89.56 87 LEU A CA 1
ATOM 713 C C . LEU A 1 87 ? 6.285 -2.930 -5.443 1.00 89.56 87 LEU A C 1
ATOM 715 O O . LEU A 1 87 ? 7.259 -2.597 -6.108 1.00 89.56 87 LEU A O 1
ATOM 719 N N . LEU A 1 88 ? 6.123 -2.539 -4.179 1.00 90.06 88 LEU A N 1
ATOM 720 C CA . LEU A 1 88 ? 7.055 -1.645 -3.485 1.00 90.06 88 LEU A CA 1
ATOM 721 C C . LEU A 1 88 ? 8.453 -2.258 -3.335 1.00 90.06 88 LEU A C 1
ATOM 723 O O . LEU A 1 88 ? 9.456 -1.563 -3.492 1.00 90.06 88 LEU A O 1
ATOM 727 N N . LEU A 1 89 ? 8.527 -3.560 -3.054 1.00 88.06 89 LEU A N 1
ATOM 728 C CA . LEU A 1 89 ? 9.787 -4.295 -2.994 1.00 88.06 89 LEU A CA 1
ATOM 729 C C . LEU A 1 89 ? 10.479 -4.279 -4.363 1.00 88.06 89 LEU A C 1
ATOM 731 O O . LEU A 1 89 ? 11.659 -3.949 -4.436 1.00 88.06 89 LEU A O 1
ATOM 735 N N . ALA A 1 90 ? 9.745 -4.518 -5.450 1.00 83.94 90 ALA A N 1
ATOM 736 C CA . ALA A 1 90 ? 10.286 -4.449 -6.806 1.00 83.94 90 ALA A CA 1
ATOM 737 C C . ALA A 1 90 ? 10.754 -3.031 -7.192 1.00 83.94 90 ALA A C 1
ATOM 739 O O . ALA A 1 90 ? 11.814 -2.866 -7.796 1.00 83.94 90 ALA A O 1
ATOM 740 N N . GLU A 1 91 ? 10.015 -1.993 -6.786 1.00 82.25 91 GLU A N 1
ATOM 741 C CA . GLU A 1 91 ? 10.385 -0.583 -6.999 1.00 82.25 91 GLU A CA 1
ATOM 742 C C . GLU A 1 91 ? 11.668 -0.174 -6.262 1.00 82.25 91 GLU A C 1
ATOM 744 O O . GLU A 1 91 ? 12.330 0.786 -6.659 1.00 82.25 91 GLU A O 1
ATOM 749 N N . SER A 1 92 ? 12.058 -0.907 -5.216 1.00 77.94 92 SER A N 1
ATOM 750 C CA . SER A 1 92 ? 13.288 -0.644 -4.463 1.00 77.94 92 SER A CA 1
ATOM 751 C C . SER A 1 92 ? 14.573 -1.085 -5.177 1.00 77.94 92 SER A C 1
ATOM 753 O O . SER A 1 92 ? 15.656 -0.980 -4.609 1.00 77.94 92 SER A O 1
ATOM 755 N N . LYS A 1 93 ? 14.472 -1.570 -6.427 1.00 68.25 93 LYS A N 1
ATOM 756 C CA . LYS A 1 93 ? 15.564 -2.174 -7.219 1.00 68.25 93 LYS A CA 1
ATOM 757 C C . LYS A 1 93 ? 16.174 -3.437 -6.593 1.00 68.25 93 LYS A C 1
ATOM 759 O O . LYS A 1 93 ? 17.166 -3.960 -7.098 1.00 68.25 93 LYS A O 1
ATOM 764 N N . HIS A 1 94 ? 15.560 -3.967 -5.541 1.00 63.91 94 HIS A N 1
ATOM 765 C CA . HIS A 1 94 ? 15.861 -5.282 -5.004 1.00 63.91 94 HIS A CA 1
ATOM 766 C C . HIS A 1 94 ? 14.820 -6.266 -5.536 1.00 63.91 94 HIS A C 1
ATOM 768 O O . HIS A 1 94 ? 13.637 -6.176 -5.216 1.00 63.91 94 HIS A O 1
ATOM 774 N N . ILE A 1 95 ? 15.250 -7.205 -6.379 1.00 59.09 95 ILE A N 1
ATOM 775 C CA . ILE A 1 95 ? 14.389 -8.320 -6.771 1.00 59.09 95 ILE A CA 1
ATOM 776 C C . ILE A 1 95 ? 14.380 -9.296 -5.598 1.00 59.09 95 ILE A C 1
ATOM 778 O O . ILE A 1 95 ? 15.357 -10.000 -5.353 1.00 59.09 95 ILE A O 1
ATOM 782 N N . PHE A 1 96 ? 13.278 -9.312 -4.857 1.00 70.12 96 PHE A N 1
ATOM 783 C CA . PHE A 1 96 ? 13.014 -10.347 -3.868 1.00 70.12 96 PHE A CA 1
ATOM 784 C C . PHE A 1 96 ? 12.381 -11.529 -4.599 1.00 70.12 96 PHE A C 1
ATOM 786 O O . PHE A 1 96 ? 11.304 -11.378 -5.172 1.00 70.12 96 PHE A O 1
ATOM 793 N N . GLU A 1 97 ? 13.033 -12.695 -4.588 1.00 74.38 97 GLU A N 1
ATOM 794 C CA . GLU A 1 97 ? 12.522 -13.903 -5.259 1.00 74.38 97 GLU A CA 1
ATOM 795 C C . GLU A 1 97 ? 11.089 -14.233 -4.829 1.00 74.38 97 GLU A C 1
ATOM 797 O O . GLU A 1 97 ? 10.250 -14.572 -5.660 1.00 74.38 97 GLU A O 1
ATOM 802 N N . SER A 1 98 ? 10.782 -14.024 -3.546 1.00 75.81 98 SER A N 1
ATOM 803 C CA . SER A 1 98 ? 9.444 -14.206 -2.981 1.00 75.81 98 SER A CA 1
ATOM 804 C C . SER A 1 98 ? 8.369 -13.354 -3.659 1.00 75.81 98 SER A C 1
ATOM 806 O O . SER A 1 98 ? 7.215 -13.765 -3.689 1.00 75.81 98 SER A O 1
ATOM 808 N N . ALA A 1 99 ? 8.719 -12.194 -4.221 1.00 81.88 99 ALA A N 1
ATOM 809 C CA . ALA A 1 99 ? 7.779 -11.268 -4.842 1.00 81.88 99 ALA A CA 1
ATOM 810 C C . ALA A 1 99 ? 7.503 -11.565 -6.327 1.00 81.88 99 ALA A C 1
ATOM 812 O O . ALA A 1 99 ? 6.541 -11.017 -6.866 1.00 81.88 99 ALA A O 1
ATOM 813 N N . ILE A 1 100 ? 8.307 -12.410 -6.988 1.00 81.69 100 ILE A N 1
ATOM 814 C CA . ILE A 1 100 ? 8.263 -12.612 -8.448 1.00 81.69 100 ILE A CA 1
ATOM 815 C C . ILE A 1 100 ? 6.886 -13.093 -8.912 1.00 81.69 100 ILE A C 1
ATOM 817 O O . ILE A 1 100 ? 6.306 -12.483 -9.810 1.00 81.69 100 ILE A O 1
ATOM 821 N N . ASP A 1 101 ? 6.334 -14.129 -8.282 1.00 85.44 101 ASP A N 1
ATOM 822 C CA . ASP A 1 101 ? 5.036 -14.683 -8.686 1.00 85.44 101 ASP A CA 1
ATOM 823 C C . ASP A 1 101 ? 3.917 -13.641 -8.546 1.00 85.44 101 ASP A C 1
ATOM 825 O O . ASP A 1 101 ? 3.138 -13.424 -9.474 1.00 85.44 101 ASP A O 1
ATOM 829 N N . THR A 1 102 ? 3.906 -12.890 -7.441 1.00 86.94 102 THR A N 1
ATOM 830 C CA . THR A 1 102 ? 2.931 -11.813 -7.208 1.00 86.94 102 THR A CA 1
ATOM 831 C C . THR A 1 102 ? 3.059 -10.682 -8.236 1.00 86.94 102 THR A C 1
ATOM 833 O O . THR A 1 102 ? 2.055 -10.105 -8.657 1.00 86.94 102 THR A O 1
ATOM 836 N N . ILE A 1 103 ? 4.280 -10.355 -8.667 1.00 86.00 103 ILE A N 1
ATOM 837 C CA . ILE A 1 103 ? 4.538 -9.362 -9.722 1.00 86.00 103 ILE A CA 1
ATOM 838 C C . ILE A 1 103 ? 4.002 -9.865 -11.071 1.00 86.00 103 ILE A C 1
ATOM 840 O O . ILE A 1 103 ? 3.358 -9.108 -11.801 1.00 86.00 103 ILE A O 1
ATOM 844 N N . VAL A 1 104 ? 4.215 -11.143 -11.397 1.00 85.56 104 VAL A N 1
ATOM 845 C CA . VAL A 1 104 ? 3.671 -11.768 -12.615 1.00 85.56 104 VAL A CA 1
ATOM 846 C C . VAL A 1 104 ? 2.141 -11.787 -12.590 1.00 85.56 104 VAL A C 1
ATOM 848 O O . VAL A 1 104 ? 1.510 -11.516 -13.614 1.00 85.56 104 VAL A O 1
ATOM 851 N N . ASP A 1 105 ? 1.532 -12.046 -11.436 1.00 86.69 105 ASP A N 1
ATOM 852 C CA . ASP A 1 105 ? 0.079 -11.993 -11.268 1.00 86.69 105 ASP A CA 1
ATOM 853 C C . ASP A 1 105 ? -0.472 -10.577 -11.457 1.00 86.69 105 ASP A C 1
ATOM 855 O O . ASP A 1 105 ? -1.506 -10.389 -12.100 1.00 86.69 105 ASP A O 1
ATOM 859 N N . LEU A 1 106 ? 0.233 -9.556 -10.960 1.00 85.69 106 LEU A N 1
ATOM 860 C CA . LEU A 1 106 ? -0.143 -8.155 -11.159 1.00 85.69 106 LEU A CA 1
ATOM 861 C C . LEU A 1 106 ? -0.142 -7.742 -12.636 1.00 85.69 106 LEU A C 1
ATOM 863 O O . LEU A 1 106 ? -0.995 -6.952 -13.039 1.00 85.69 106 LEU A O 1
ATOM 867 N N . LEU A 1 107 ? 0.750 -8.300 -13.460 1.00 84.06 107 LEU A N 1
ATOM 868 C CA . LEU A 1 107 ? 0.746 -8.059 -14.909 1.00 84.06 107 LEU A CA 1
ATOM 869 C C . LEU A 1 107 ? -0.512 -8.580 -15.608 1.00 84.06 107 LEU A C 1
ATOM 871 O O . LEU A 1 107 ? -0.886 -8.059 -16.658 1.00 84.06 107 LEU A O 1
ATOM 875 N N . LYS A 1 108 ? -1.139 -9.615 -15.046 1.00 84.56 108 LYS A N 1
ATOM 876 C CA . LYS A 1 108 ? -2.329 -10.273 -15.599 1.00 84.56 108 LYS A CA 1
ATOM 877 C C . LYS A 1 108 ? -3.633 -9.753 -14.989 1.00 84.56 108 LYS A C 1
ATOM 879 O O . LYS A 1 108 ? -4.699 -10.175 -15.419 1.00 84.56 108 LYS A O 1
ATOM 884 N N . GLY A 1 109 ? -3.550 -8.894 -13.973 1.00 79.06 109 GLY A N 1
ATOM 885 C CA . GLY A 1 109 ? -4.705 -8.405 -13.227 1.00 79.06 109 GLY A CA 1
ATOM 886 C C . GLY A 1 109 ? -5.395 -7.189 -13.850 1.00 79.06 109 GLY A C 1
ATOM 887 O O . GLY A 1 109 ? -4.831 -6.475 -14.681 1.00 79.06 109 GLY A O 1
ATOM 888 N N . ASP A 1 110 ? -6.602 -6.914 -13.354 1.00 73.06 110 ASP A N 1
ATOM 889 C CA . ASP A 1 110 ? -7.477 -5.831 -13.830 1.00 73.06 110 ASP A CA 1
ATOM 890 C C . ASP A 1 110 ? -7.186 -4.461 -13.187 1.00 73.06 110 ASP A C 1
ATOM 892 O O . ASP A 1 110 ? -7.794 -3.458 -13.549 1.00 73.06 110 ASP A O 1
ATOM 896 N N . ASN A 1 111 ? -6.262 -4.379 -12.221 1.00 78.69 111 ASN A N 1
ATOM 897 C CA . ASN A 1 111 ? -5.867 -3.093 -11.641 1.00 78.69 111 ASN A CA 1
ATOM 898 C C . ASN A 1 111 ? -4.879 -2.382 -12.576 1.00 78.69 111 ASN A C 1
ATOM 900 O O . ASN A 1 111 ? -3.668 -2.597 -12.490 1.00 78.69 111 ASN A O 1
ATOM 904 N N . ASP A 1 112 ? -5.409 -1.535 -13.457 1.00 80.81 112 ASP A N 1
ATOM 905 C CA . ASP A 1 112 ? -4.649 -0.833 -14.495 1.00 80.81 112 ASP A CA 1
ATOM 906 C C . ASP A 1 112 ? -3.459 -0.034 -13.946 1.00 80.81 112 ASP A C 1
ATOM 908 O O . ASP A 1 112 ? -2.375 -0.074 -14.529 1.00 80.81 112 ASP A O 1
ATOM 912 N N . GLN A 1 113 ? -3.617 0.640 -12.803 1.00 81.81 113 GLN A N 1
ATOM 913 C CA . GLN A 1 113 ? -2.559 1.462 -12.211 1.00 81.81 113 GLN A CA 1
ATOM 914 C C . GLN A 1 113 ? -1.418 0.608 -11.649 1.00 81.81 113 GLN A C 1
ATOM 916 O O . GLN A 1 113 ? -0.248 0.878 -11.924 1.00 81.81 113 GLN A O 1
ATOM 921 N N . MET A 1 114 ? -1.733 -0.450 -10.897 1.00 84.12 114 MET A N 1
ATOM 922 C CA . MET A 1 114 ? -0.707 -1.365 -10.386 1.00 84.12 114 MET A CA 1
ATOM 923 C C . MET A 1 114 ? -0.034 -2.138 -11.524 1.00 84.12 114 MET A C 1
ATOM 925 O O . MET A 1 114 ? 1.188 -2.269 -11.528 1.00 84.12 114 MET A O 1
ATOM 929 N N . ARG A 1 115 ? -0.804 -2.589 -12.523 1.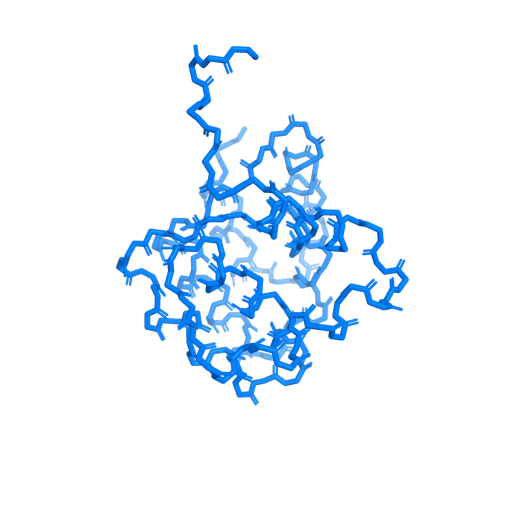00 84.31 115 ARG A N 1
ATOM 930 C CA . ARG A 1 115 ? -0.277 -3.258 -13.720 1.00 84.31 115 ARG A CA 1
ATOM 931 C C . ARG A 1 115 ? 0.689 -2.352 -14.479 1.00 84.31 115 ARG A C 1
ATOM 933 O O . ARG A 1 115 ? 1.788 -2.787 -14.813 1.00 84.31 115 ARG A O 1
ATOM 940 N N . TYR A 1 116 ? 0.317 -1.091 -14.699 1.00 84.50 116 TYR A N 1
ATOM 941 C CA . TYR A 1 116 ? 1.176 -0.096 -15.341 1.00 84.50 116 TYR A CA 1
ATOM 942 C C . TYR A 1 116 ? 2.479 0.134 -14.562 1.00 84.50 116 TYR A C 1
ATOM 944 O O . TYR A 1 116 ? 3.558 0.182 -15.155 1.00 84.50 116 TYR A O 1
ATOM 952 N N . ARG A 1 117 ? 2.416 0.209 -13.226 1.00 85.12 117 ARG A N 1
ATOM 953 C CA . ARG A 1 117 ? 3.618 0.320 -12.383 1.00 85.12 117 ARG A CA 1
ATOM 954 C C . ARG A 1 117 ? 4.533 -0.895 -12.527 1.00 85.12 117 ARG A C 1
ATOM 956 O O . ARG A 1 117 ? 5.730 -0.717 -12.730 1.00 85.12 117 ARG A O 1
ATOM 963 N N . VAL A 1 118 ? 3.986 -2.112 -12.522 1.00 85.62 118 VAL A N 1
ATOM 964 C CA . VAL A 1 118 ? 4.788 -3.324 -12.764 1.00 85.62 118 VAL A CA 1
ATOM 965 C C . VAL A 1 118 ? 5.427 -3.311 -14.154 1.00 85.62 118 VAL A C 1
ATOM 967 O O . VAL A 1 118 ? 6.614 -3.601 -14.288 1.00 85.62 118 VAL A O 1
ATOM 970 N N . GLN A 1 119 ? 4.675 -2.930 -15.190 1.00 84.06 119 GLN A N 1
ATOM 971 C CA . GLN A 1 119 ? 5.211 -2.807 -16.548 1.00 84.06 119 GLN A CA 1
ATOM 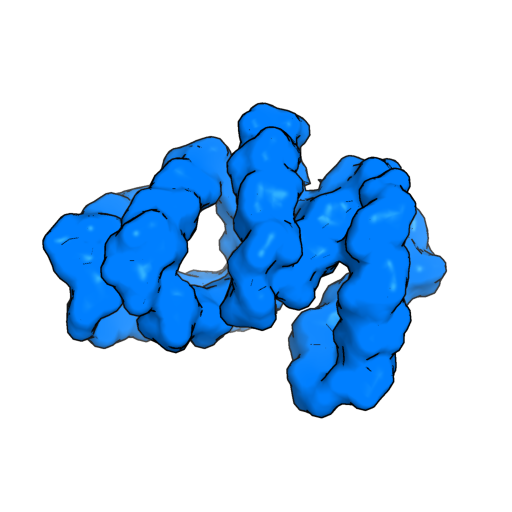972 C C . GLN A 1 119 ? 6.389 -1.832 -16.602 1.00 84.06 119 GLN A C 1
ATOM 974 O O . GLN A 1 119 ? 7.403 -2.163 -17.210 1.00 84.06 119 GLN A O 1
ATOM 979 N N . ARG A 1 120 ? 6.306 -0.680 -15.921 1.00 80.25 120 ARG A N 1
ATOM 980 C CA . ARG A 1 120 ? 7.414 0.288 -15.843 1.00 80.25 120 ARG A CA 1
ATOM 981 C C . ARG A 1 120 ? 8.672 -0.306 -15.214 1.00 80.25 120 ARG A C 1
ATOM 983 O O . ARG A 1 120 ? 9.750 -0.078 -15.747 1.00 80.25 120 ARG A O 1
ATOM 990 N N . ILE A 1 121 ? 8.539 -1.078 -14.136 1.00 77.69 121 ILE A N 1
ATOM 991 C CA . ILE A 1 121 ? 9.679 -1.729 -13.465 1.00 77.69 121 ILE A CA 1
ATOM 992 C C . ILE A 1 121 ? 10.398 -2.692 -14.421 1.00 77.69 121 ILE A C 1
ATOM 994 O O . ILE A 1 121 ? 11.624 -2.744 -14.442 1.00 77.69 121 ILE A O 1
ATOM 998 N N . ILE A 1 122 ? 9.636 -3.431 -15.233 1.00 75.12 122 ILE A N 1
ATOM 999 C CA . ILE A 1 122 ? 10.170 -4.438 -16.163 1.00 75.12 122 ILE A CA 1
ATOM 1000 C C . ILE A 1 122 ? 10.719 -3.801 -17.447 1.00 75.12 122 ILE A C 1
ATOM 1002 O O . ILE A 1 122 ? 11.743 -4.241 -17.962 1.00 75.12 122 ILE A O 1
ATOM 1006 N N . GLN A 1 123 ? 10.040 -2.783 -17.983 1.00 70.25 123 GLN A N 1
ATOM 1007 C CA . GLN A 1 123 ? 10.400 -2.132 -19.249 1.00 70.25 123 GLN A CA 1
ATOM 1008 C C . GLN A 1 123 ? 11.514 -1.087 -19.092 1.00 70.25 123 GLN A C 1
ATOM 1010 O O . GLN A 1 123 ? 12.270 -0.864 -20.035 1.00 70.25 123 GLN A O 1
ATOM 1015 N N . HIS A 1 124 ? 11.633 -0.453 -17.922 1.00 61.41 124 HIS A N 1
ATOM 1016 C CA . HIS A 1 124 ? 12.592 0.620 -17.662 1.00 61.41 124 HIS A CA 1
ATOM 1017 C C . HIS A 1 124 ? 13.213 0.480 -16.264 1.00 61.41 124 HIS A C 1
ATOM 1019 O O . HIS A 1 124 ? 12.733 1.111 -15.319 1.00 61.41 124 HIS A O 1
A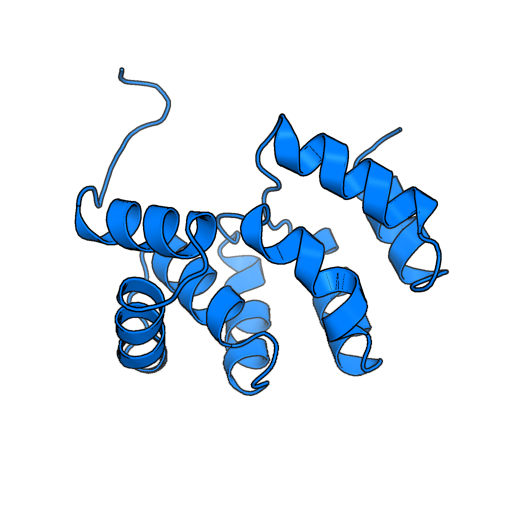TOM 1025 N N . PRO A 1 125 ? 14.317 -0.275 -16.105 1.00 53.91 125 PRO A N 1
ATOM 1026 C CA . PRO A 1 125 ? 15.033 -0.319 -14.830 1.00 53.91 125 PRO A CA 1
ATOM 1027 C C . PRO A 1 125 ? 15.557 1.060 -14.377 1.00 53.91 125 PRO A C 1
ATOM 1029 O O . PRO A 1 125 ? 15.835 1.239 -13.189 1.00 53.91 125 PRO A O 1
ATOM 1032 N N . GLU A 1 126 ? 15.645 2.059 -15.270 1.00 50.22 126 GLU A N 1
ATOM 1033 C CA . GLU A 1 126 ? 16.071 3.426 -14.950 1.00 50.22 126 GLU A CA 1
ATOM 1034 C C . GLU A 1 126 ? 15.333 4.475 -15.799 1.00 50.22 126 GLU A C 1
ATOM 1036 O O . GLU A 1 126 ? 15.442 4.497 -17.022 1.00 50.22 126 GLU A O 1
ATOM 1041 N N . ARG A 1 127 ? 14.616 5.391 -15.143 1.00 44.72 127 ARG A N 1
ATOM 1042 C CA . ARG A 1 127 ? 14.507 6.780 -15.604 1.00 44.72 127 ARG A CA 1
ATOM 1043 C C . ARG A 1 127 ? 15.009 7.662 -14.471 1.00 44.72 127 ARG A C 1
ATOM 1045 O O . ARG A 1 127 ? 14.463 7.607 -13.368 1.00 44.72 127 ARG A O 1
ATOM 1052 N N . ASP A 1 128 ? 16.062 8.426 -14.736 1.00 43.31 128 ASP A N 1
ATOM 1053 C CA . ASP A 1 128 ? 16.401 9.581 -13.914 1.00 43.31 128 ASP A CA 1
ATOM 1054 C C . ASP A 1 128 ? 15.247 10.587 -14.077 1.00 43.31 128 ASP A C 1
ATOM 1056 O O . ASP A 1 128 ? 14.967 10.990 -15.206 1.00 43.31 128 ASP A O 1
ATOM 1060 N N . PRO A 1 129 ? 14.531 10.988 -13.010 1.00 45.09 129 PRO A N 1
ATOM 1061 C CA . PRO A 1 129 ? 13.454 11.976 -13.111 1.00 45.09 129 PRO A CA 1
ATOM 1062 C C . PRO A 1 129 ? 13.921 13.350 -13.631 1.00 45.09 129 PRO A C 1
ATOM 1064 O O . PRO A 1 129 ? 13.092 14.240 -13.813 1.00 45.09 129 PRO A O 1
ATOM 1067 N N . LYS A 1 130 ? 15.227 13.543 -13.866 1.00 41.41 130 LYS A N 1
ATOM 1068 C CA . LYS A 1 130 ? 15.810 14.737 -14.489 1.00 41.41 130 LYS A CA 1
ATOM 1069 C C . LYS A 1 130 ? 16.053 14.637 -15.998 1.00 41.41 130 LYS A C 1
ATOM 1071 O O . LYS A 1 130 ? 16.419 15.657 -16.577 1.00 41.41 130 LYS A O 1
ATOM 1076 N N . GLU A 1 131 ? 15.841 13.489 -16.640 1.00 33.84 131 GLU A N 1
ATOM 1077 C CA . GLU A 1 131 ? 15.996 13.359 -18.096 1.00 33.84 131 GLU A CA 1
ATOM 1078 C C . GLU A 1 131 ? 14.664 12.981 -18.781 1.00 33.84 131 GLU A C 1
ATOM 1080 O O . GLU A 1 131 ? 14.028 12.006 -18.369 1.00 33.84 131 GLU A O 1
ATOM 1085 N N . PRO A 1 132 ? 14.203 13.770 -19.781 1.00 44.50 132 PRO A N 1
ATOM 1086 C CA . PRO A 1 132 ? 12.909 13.580 -20.451 1.00 44.50 132 PRO A CA 1
ATOM 1087 C C . PRO A 1 132 ? 12.792 12.277 -21.267 1.00 44.50 132 PRO A C 1
ATOM 1089 O O . PRO A 1 132 ? 13.782 11.871 -21.912 1.00 44.50 132 PRO A O 1
#

Sequence (132 aa):
EDLNQLWINLYKDPDNQSNIEKILNIGLYDEILLTPQIAIIIDELIEKGKEDRISILFPYIIKPSNEVLPIVHRW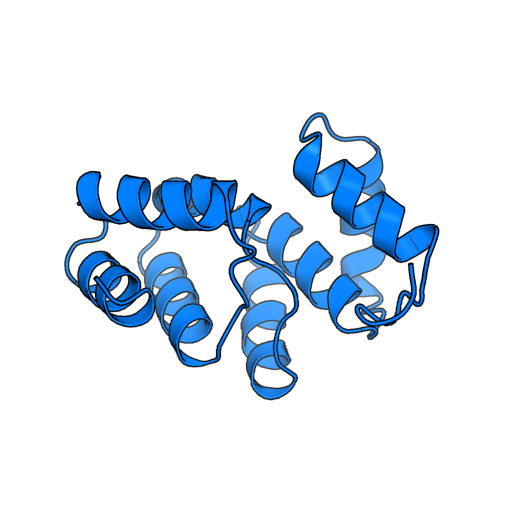FSNNKVNKLSALLLAESKHIFESAIDTIVDLLKGDNDQMRYRVQRIIQHPERDPKEP

Radius of gyration: 14.42 Å; chains: 1; bounding box: 30×35×36 Å